Protein AF-A0AAF1KP32-F1 (afdb_monomer_lite)

Structure (mmCIF, N/CA/C/O backbone):
data_AF-A0AAF1KP32-F1
#
_entry.id   AF-A0AAF1KP32-F1
#
loop_
_atom_site.group_PDB
_atom_site.id
_atom_site.type_symbol
_atom_site.label_atom_id
_atom_site.label_alt_id
_atom_site.label_comp_id
_atom_site.label_asym_id
_atom_site.label_entity_id
_atom_site.label_seq_id
_atom_site.pdbx_PDB_ins_code
_atom_site.Cartn_x
_atom_site.Cartn_y
_atom_site.Cartn_z
_atom_site.occupancy
_atom_site.B_iso_or_equiv
_atom_site.auth_seq_id
_atom_site.auth_comp_id
_atom_site.auth_asym_id
_atom_site.auth_atom_id
_atom_site.pdbx_PDB_model_num
ATOM 1 N N . MET A 1 1 ? -11.343 -2.679 6.462 1.00 88.62 1 MET A N 1
ATOM 2 C CA . MET A 1 1 ? -10.022 -3.352 6.420 1.00 88.62 1 MET A CA 1
ATOM 3 C C . MET A 1 1 ? -9.363 -3.245 7.791 1.00 88.62 1 MET A C 1
ATOM 5 O O . MET A 1 1 ? -9.598 -2.251 8.463 1.00 88.62 1 MET A O 1
ATOM 9 N N . THR A 1 2 ? -8.603 -4.253 8.232 1.00 95.38 2 THR A N 1
ATOM 10 C CA . THR A 1 2 ? -7.842 -4.196 9.498 1.00 95.38 2 THR A CA 1
ATOM 11 C C . THR A 1 2 ? -6.427 -3.645 9.262 1.00 95.38 2 THR A C 1
ATOM 13 O O . THR A 1 2 ? -5.906 -3.815 8.158 1.00 95.38 2 THR A O 1
ATOM 16 N N . PRO A 1 3 ? -5.754 -3.066 10.275 1.00 95.88 3 PRO A N 1
ATOM 17 C CA . PRO A 1 3 ? -4.370 -2.584 10.140 1.00 95.88 3 PRO A CA 1
ATOM 18 C C . PRO A 1 3 ? -3.373 -3.676 9.725 1.00 95.88 3 PRO A C 1
ATOM 20 O O . PRO A 1 3 ? -2.410 -3.431 9.003 1.00 95.88 3 PRO A O 1
ATOM 23 N N . ALA A 1 4 ? -3.609 -4.923 10.146 1.00 95.81 4 ALA A N 1
ATOM 24 C CA . ALA A 1 4 ? -2.823 -6.070 9.690 1.00 95.81 4 ALA A CA 1
ATOM 25 C C . ALA A 1 4 ? -2.998 -6.322 8.184 1.00 95.81 4 ALA A C 1
ATOM 27 O O . ALA A 1 4 ? -2.013 -6.530 7.478 1.00 95.81 4 ALA A O 1
ATOM 28 N N . ARG A 1 5 ? -4.238 -6.254 7.680 1.00 94.81 5 ARG A N 1
ATOM 29 C CA . ARG A 1 5 ? -4.525 -6.421 6.251 1.00 94.81 5 ARG A CA 1
ATOM 30 C C . ARG A 1 5 ? -3.974 -5.263 5.418 1.00 94.81 5 ARG A C 1
ATOM 32 O O . ARG A 1 5 ? -3.456 -5.513 4.341 1.00 94.81 5 ARG A O 1
ATOM 39 N N . PHE A 1 6 ? -4.017 -4.037 5.931 1.00 95.88 6 PHE A N 1
ATOM 40 C CA . PHE A 1 6 ? -3.427 -2.866 5.279 1.00 95.88 6 PHE A CA 1
ATOM 41 C C . PHE A 1 6 ? -1.920 -3.040 5.039 1.00 95.88 6 PHE A C 1
ATOM 43 O O . PHE A 1 6 ? -1.453 -2.940 3.904 1.00 95.88 6 PHE A O 1
ATOM 50 N N . ARG A 1 7 ? -1.172 -3.417 6.085 1.00 95.50 7 ARG A N 1
ATOM 51 C CA . ARG A 1 7 ? 0.269 -3.709 5.984 1.00 95.50 7 ARG A CA 1
ATOM 52 C C . ARG A 1 7 ? 0.565 -4.879 5.046 1.00 95.50 7 ARG A C 1
ATOM 54 O O . ARG A 1 7 ? 1.579 -4.873 4.352 1.00 95.50 7 ARG A O 1
ATOM 61 N N . GLU A 1 8 ? -0.312 -5.882 5.010 1.00 95.88 8 GLU A N 1
ATOM 62 C CA . GLU A 1 8 ? -0.202 -6.994 4.062 1.00 95.88 8 GLU A CA 1
ATOM 63 C C . GLU A 1 8 ? -0.355 -6.524 2.611 1.00 95.88 8 GLU A C 1
ATOM 65 O O . GLU A 1 8 ? 0.472 -6.873 1.770 1.00 95.88 8 GLU A O 1
ATOM 70 N N . CYS A 1 9 ? -1.359 -5.688 2.321 1.00 96.31 9 CYS A N 1
ATOM 71 C CA . CYS A 1 9 ? -1.563 -5.111 0.993 1.00 96.31 9 CYS A CA 1
ATOM 72 C C . CYS A 1 9 ? -0.323 -4.327 0.543 1.00 96.31 9 CYS A C 1
ATOM 74 O O . CYS A 1 9 ? 0.191 -4.602 -0.539 1.00 96.31 9 CYS A O 1
ATOM 76 N N . LEU A 1 10 ? 0.227 -3.449 1.390 1.00 95.75 10 LEU A N 1
ATOM 77 C CA . LEU A 1 10 ? 1.457 -2.710 1.077 1.00 95.75 10 LEU A CA 1
ATOM 78 C C . LEU A 1 10 ? 2.641 -3.640 0.792 1.00 95.75 10 LEU A C 1
ATOM 80 O O . LEU A 1 10 ? 3.326 -3.495 -0.221 1.00 95.75 10 LEU A O 1
ATOM 84 N N . ARG A 1 11 ? 2.843 -4.671 1.621 1.00 95.44 11 ARG A N 1
ATOM 85 C CA . ARG A 1 11 ? 3.922 -5.647 1.412 1.00 95.44 11 ARG A CA 1
ATOM 86 C C . ARG A 1 11 ? 3.75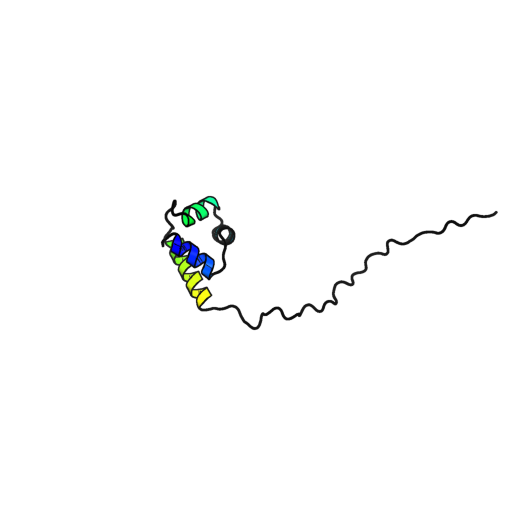4 -6.439 0.116 1.00 95.44 11 ARG A C 1
ATOM 88 O O . ARG A 1 11 ? 4.759 -6.764 -0.525 1.00 95.44 11 ARG A O 1
ATOM 95 N N . SER A 1 12 ? 2.515 -6.757 -0.259 1.00 94.81 12 SER A N 1
ATOM 96 C CA . SER A 1 12 ? 2.201 -7.507 -1.479 1.00 94.81 12 SER A CA 1
ATOM 97 C C . SER A 1 12 ? 2.597 -6.739 -2.742 1.00 94.81 12 SER A C 1
ATOM 99 O O . SER A 1 12 ? 3.161 -7.338 -3.655 1.00 94.81 12 SER A O 1
ATOM 101 N N . ILE A 1 13 ? 2.411 -5.415 -2.737 1.00 94.88 13 ILE A N 1
ATOM 102 C CA . ILE A 1 13 ? 2.793 -4.505 -3.828 1.00 94.88 13 ILE A CA 1
ATOM 103 C C . ILE A 1 13 ? 4.187 -3.889 -3.639 1.00 94.88 13 ILE A C 1
ATOM 105 O O . ILE A 1 13 ? 4.599 -3.038 -4.420 1.00 94.88 13 ILE A O 1
ATOM 109 N N . ARG A 1 14 ? 4.929 -4.331 -2.612 1.00 94.19 14 ARG A N 1
ATOM 110 C CA . ARG A 1 14 ? 6.281 -3.857 -2.263 1.00 94.19 14 ARG A CA 1
ATOM 111 C C . ARG A 1 14 ? 6.365 -2.354 -1.965 1.00 94.19 14 ARG A C 1
ATOM 113 O O . ARG A 1 14 ? 7.419 -1.761 -2.163 1.00 94.19 14 ARG A O 1
ATOM 120 N N . TRP A 1 15 ? 5.286 -1.761 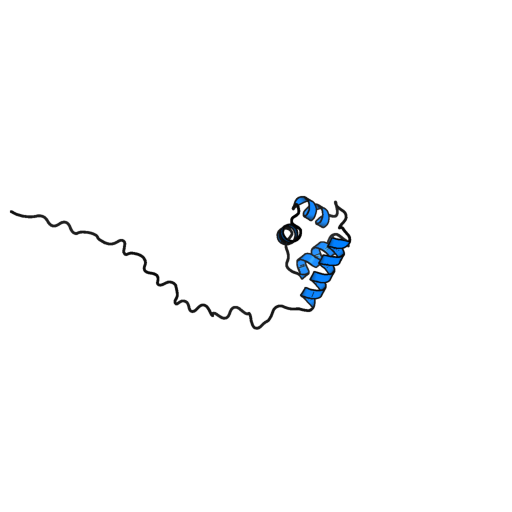-1.464 1.00 95.38 15 TRP A N 1
ATOM 121 C CA . TRP A 1 15 ? 5.249 -0.359 -1.048 1.00 95.38 15 TRP A CA 1
ATOM 122 C C . TRP A 1 15 ? 5.606 -0.191 0.429 1.00 95.38 15 TRP A C 1
ATOM 124 O O . TRP A 1 15 ? 5.300 -1.041 1.268 1.00 95.38 15 TRP A O 1
ATOM 134 N N . THR A 1 16 ? 6.244 0.934 0.728 1.00 95.69 16 THR A N 1
ATOM 135 C CA . THR A 1 16 ? 6.532 1.446 2.071 1.00 95.69 16 THR A CA 1
ATOM 136 C C . THR A 1 16 ? 5.507 2.506 2.486 1.00 95.69 16 THR A C 1
ATOM 138 O O . THR A 1 16 ? 4.726 2.987 1.660 1.00 95.69 16 THR A O 1
ATOM 141 N N . SER A 1 17 ? 5.526 2.928 3.755 1.00 94.62 17 SER A N 1
ATOM 142 C CA . SER A 1 17 ? 4.676 4.024 4.244 1.00 94.62 17 SER A CA 1
ATOM 143 C C . SER A 1 17 ? 4.931 5.331 3.474 1.00 94.62 17 SER A C 1
ATOM 145 O O . SER A 1 17 ? 4.000 6.082 3.205 1.00 94.62 17 SER A O 1
ATOM 147 N N . VAL A 1 18 ? 6.167 5.566 3.014 1.00 95.75 18 VAL A N 1
ATOM 148 C CA . VAL A 1 18 ? 6.515 6.728 2.176 1.00 95.75 18 VAL A CA 1
ATOM 149 C C . VAL A 1 18 ? 5.861 6.646 0.792 1.00 95.75 18 VAL A C 1
ATOM 151 O O . VAL A 1 18 ? 5.383 7.654 0.276 1.00 95.75 18 VAL A O 1
ATOM 154 N N . ASP A 1 19 ? 5.795 5.456 0.192 1.00 96.94 19 ASP A N 1
ATOM 155 C CA . ASP A 1 19 ? 5.195 5.280 -1.136 1.00 96.94 19 ASP A CA 1
ATOM 156 C C . ASP A 1 19 ? 3.695 5.590 -1.120 1.00 96.94 19 ASP A C 1
ATOM 158 O O . ASP A 1 19 ? 3.202 6.294 -2.002 1.00 96.94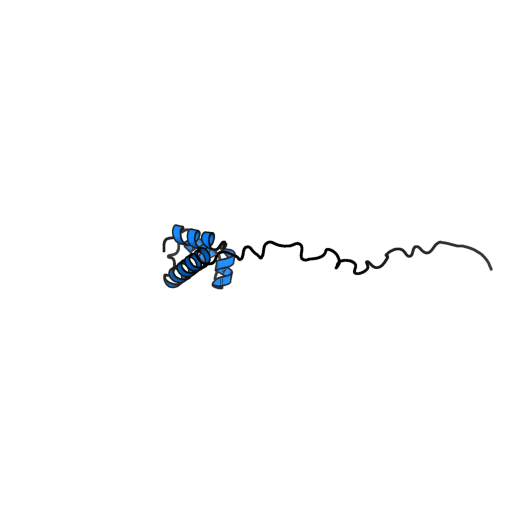 19 ASP A O 1
ATOM 162 N N . ILE A 1 20 ? 2.967 5.132 -0.093 1.00 95.62 20 ILE A N 1
ATOM 163 C CA . ILE A 1 20 ? 1.537 5.443 0.024 1.00 95.62 20 ILE A CA 1
ATOM 164 C C . ILE A 1 20 ? 1.290 6.911 0.399 1.00 95.62 20 ILE A C 1
ATOM 166 O O . ILE A 1 20 ? 0.363 7.511 -0.144 1.00 95.62 20 ILE A O 1
ATOM 170 N N . VAL A 1 21 ? 2.137 7.514 1.244 1.00 97.56 21 VAL A N 1
ATOM 171 C CA . VAL A 1 21 ? 2.107 8.964 1.512 1.00 97.56 21 VAL A CA 1
ATOM 172 C C . VAL A 1 21 ? 2.196 9.745 0.204 1.00 97.56 21 VAL A C 1
ATOM 174 O O . VAL A 1 21 ? 1.374 10.623 -0.055 1.00 97.56 21 VAL A O 1
ATOM 177 N N . ASN A 1 22 ? 3.143 9.378 -0.661 1.00 97.06 22 ASN A N 1
ATOM 178 C CA . ASN A 1 22 ? 3.308 10.009 -1.965 1.00 97.06 22 ASN A CA 1
ATOM 179 C C . ASN A 1 22 ? 2.125 9.726 -2.903 1.00 97.06 22 ASN A C 1
ATOM 181 O O . ASN A 1 22 ? 1.711 10.612 -3.646 1.00 97.06 22 ASN A O 1
ATOM 185 N N . ALA A 1 23 ? 1.554 8.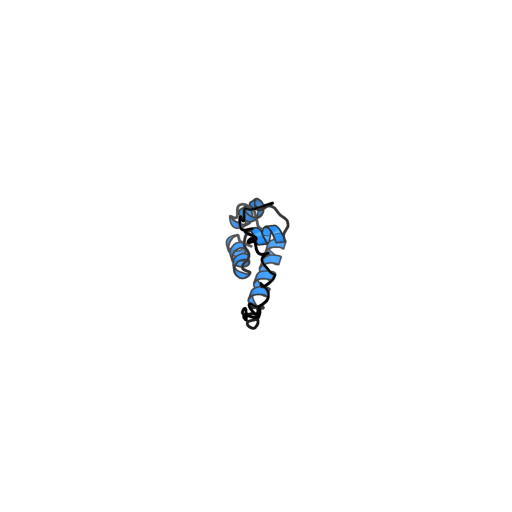522 -2.880 1.00 96.12 23 ALA A N 1
ATOM 186 C CA . ALA A 1 23 ? 0.416 8.177 -3.730 1.00 96.12 23 ALA A CA 1
ATOM 187 C C . ALA A 1 23 ? -0.865 8.942 -3.349 1.00 96.12 23 ALA A C 1
ATOM 189 O O . ALA A 1 23 ? -1.620 9.344 -4.232 1.00 96.12 23 ALA A O 1
ATOM 190 N N . LEU A 1 24 ? -1.101 9.156 -2.051 1.00 95.06 24 LEU A N 1
ATOM 191 C CA . LEU A 1 24 ? -2.280 9.857 -1.533 1.00 95.06 24 LEU A CA 1
ATOM 192 C C . LEU A 1 24 ? -2.058 11.361 -1.323 1.00 95.06 24 LEU A C 1
ATOM 194 O O . LEU A 1 24 ? -3.029 12.075 -1.084 1.00 95.06 24 LEU A O 1
ATOM 198 N N . GLN A 1 25 ? -0.811 11.840 -1.418 1.00 96.25 25 GLN A N 1
ATOM 199 C CA . GLN A 1 25 ? -0.420 13.223 -1.113 1.00 96.25 25 GLN A CA 1
ATOM 200 C C . GLN A 1 25 ? -0.890 13.649 0.290 1.00 96.25 25 GLN A C 1
ATOM 202 O O . GLN A 1 25 ? -1.490 14.708 0.474 1.00 96.25 25 GLN A O 1
ATOM 207 N N . CYS A 1 26 ? -0.658 12.782 1.279 1.00 95.31 26 CYS A N 1
ATOM 208 C CA . CYS A 1 26 ? -1.120 12.954 2.657 1.00 95.31 26 CYS A CA 1
ATOM 209 C C . CYS A 1 26 ? 0.045 13.069 3.653 1.00 95.31 26 CYS A C 1
ATOM 211 O O . CYS A 1 26 ? 1.207 13.125 3.266 1.00 95.31 26 CYS A O 1
ATOM 213 N N . ASP A 1 27 ? -0.264 13.112 4.950 1.00 96.75 27 ASP A N 1
ATOM 214 C CA . ASP A 1 27 ? 0.745 13.149 6.012 1.00 96.75 27 ASP A CA 1
ATOM 215 C C . ASP A 1 27 ? 1.189 11.733 6.426 1.00 96.75 27 ASP A C 1
ATOM 217 O O . ASP A 1 27 ? 0.382 10.796 6.431 1.00 96.75 27 ASP A O 1
ATOM 221 N N . LEU A 1 28 ? 2.466 11.576 6.794 1.00 96.81 28 LEU A N 1
ATOM 222 C CA . LEU A 1 28 ? 3.022 10.306 7.266 1.00 96.81 28 LEU A CA 1
ATOM 223 C C . LEU A 1 28 ? 2.405 9.861 8.595 1.00 96.81 28 LEU A C 1
ATOM 225 O O . LEU A 1 28 ? 2.068 8.690 8.726 1.00 96.81 28 LEU A O 1
ATOM 229 N N . ALA A 1 29 ? 2.174 10.778 9.536 1.00 96.88 29 ALA A N 1
ATOM 230 C CA . ALA A 1 29 ? 1.568 10.465 10.828 1.00 96.88 29 ALA A CA 1
ATOM 231 C C . ALA A 1 29 ? 0.146 9.909 10.668 1.00 96.88 29 ALA A C 1
ATOM 233 O O . ALA A 1 29 ? -0.294 9.059 11.442 1.00 96.88 29 ALA A O 1
ATOM 234 N N . TRP A 1 30 ? -0.575 10.347 9.630 1.00 96.50 30 TRP A N 1
ATOM 235 C CA . TRP A 1 30 ? -1.882 9.783 9.311 1.00 96.50 30 TRP A CA 1
ATOM 236 C C . TRP A 1 30 ? -1.767 8.324 8.857 1.00 96.50 30 TRP A C 1
ATOM 238 O O . TRP A 1 30 ? -2.499 7.473 9.358 1.00 96.50 30 TRP A O 1
ATOM 248 N N . ILE A 1 31 ? -0.818 8.016 7.966 1.00 96.88 31 ILE A N 1
ATOM 249 C CA . ILE A 1 31 ? -0.547 6.640 7.526 1.00 96.88 31 ILE A CA 1
ATOM 250 C C . ILE A 1 31 ? -0.076 5.767 8.693 1.00 96.88 31 ILE A C 1
ATOM 252 O O . ILE A 1 31 ? -0.588 4.663 8.859 1.00 96.88 31 ILE A O 1
ATOM 256 N N . GLU A 1 32 ? 0.823 6.262 9.540 1.00 96.06 32 GLU A N 1
ATOM 257 C CA . GLU A 1 32 ? 1.286 5.542 10.731 1.00 96.06 32 GLU A CA 1
ATOM 258 C C . GLU A 1 32 ? 0.123 5.222 11.682 1.00 96.06 32 GLU A C 1
ATOM 260 O O . GLU A 1 32 ? 0.010 4.088 12.151 1.00 96.06 32 GLU A O 1
ATOM 265 N N . GLY A 1 33 ? -0.806 6.163 11.881 1.00 96.94 33 GLY A N 1
ATOM 266 C CA . GLY A 1 33 ? -2.026 5.936 12.659 1.00 96.94 33 GLY A CA 1
ATOM 267 C C . GLY A 1 33 ? -2.961 4.883 12.047 1.00 96.94 33 GLY A C 1
ATOM 268 O O . GLY A 1 33 ? -3.614 4.131 12.775 1.00 96.94 33 GLY A O 1
ATOM 269 N N . LEU A 1 34 ? -3.018 4.773 10.714 1.00 96.25 34 LEU A N 1
ATOM 270 C CA . LEU A 1 34 ? -3.735 3.686 10.031 1.00 96.25 34 LEU A CA 1
ATOM 271 C C . LEU A 1 34 ? -3.045 2.327 10.230 1.00 96.25 34 LEU A C 1
ATOM 273 O O . LEU A 1 34 ? -3.720 1.308 10.404 1.00 96.25 34 LEU A O 1
ATOM 277 N N . GLU A 1 35 ? -1.710 2.300 10.200 1.00 94.69 35 GLU A N 1
ATOM 278 C CA . GLU A 1 35 ? -0.900 1.090 10.375 1.00 94.69 35 GLU A CA 1
ATOM 279 C C . GLU A 1 35 ? -0.922 0.562 11.814 1.00 94.69 35 GLU A C 1
ATOM 281 O O . GLU A 1 35 ? -0.966 -0.660 12.015 1.00 94.69 35 GLU A O 1
ATOM 286 N N . SER A 1 36 ? -0.920 1.461 12.803 1.00 95.50 36 SER A N 1
ATOM 287 C CA . SER A 1 36 ? -1.033 1.127 14.226 1.00 95.50 36 SER A CA 1
ATOM 288 C C . SER A 1 36 ? -2.469 0.784 14.636 1.00 95.50 36 SER A C 1
ATOM 290 O O . SER A 1 36 ? -2.680 0.053 15.605 1.00 95.50 36 SER A O 1
ATOM 292 N N . GLY A 1 37 ? -3.461 1.235 13.861 1.00 95.56 37 GLY A N 1
ATOM 293 C CA . GLY A 1 37 ? -4.882 1.061 14.157 1.00 95.56 37 GLY A CA 1
ATOM 294 C C . GLY A 1 37 ? -5.454 2.106 15.111 1.00 95.56 37 GLY A C 1
ATOM 295 O O . GLY A 1 37 ? -6.594 1.955 15.547 1.00 95.56 37 GLY A O 1
ATOM 296 N N . GLU A 1 38 ? -4.693 3.157 15.416 1.00 96.38 38 GLU A N 1
ATOM 297 C CA . GLU A 1 38 ? -5.175 4.349 16.124 1.00 96.38 38 GLU A CA 1
ATOM 298 C C . GLU A 1 38 ? -6.261 5.074 15.327 1.00 96.38 38 GLU A C 1
ATOM 300 O O . GLU A 1 38 ? -7.228 5.586 15.890 1.00 96.38 38 GLU A O 1
ATOM 305 N N . ILE A 1 39 ? -6.120 5.081 14.000 1.00 96.00 39 ILE A N 1
ATOM 306 C CA . ILE A 1 39 ? -7.064 5.692 13.076 1.00 96.00 39 ILE A CA 1
ATOM 307 C C . ILE A 1 39 ? -7.762 4.587 12.286 1.00 96.00 39 ILE A C 1
ATOM 309 O O . ILE A 1 39 ? -7.155 3.638 11.783 1.00 96.00 39 ILE A O 1
ATOM 313 N N . ARG A 1 40 ? -9.082 4.718 12.144 1.00 95.88 40 ARG A N 1
ATOM 314 C CA . ARG A 1 40 ? -9.862 3.822 11.294 1.00 95.88 40 ARG A CA 1
ATOM 315 C C . ARG A 1 40 ? -9.485 4.032 9.828 1.00 95.88 40 ARG A C 1
ATOM 317 O O . ARG A 1 40 ? -9.593 5.140 9.316 1.00 95.88 40 ARG A O 1
ATOM 324 N N . ILE A 1 41 ? -9.161 2.940 9.141 1.00 96.31 41 ILE A N 1
ATOM 325 C CA . ILE A 1 41 ? -8.882 2.942 7.700 1.00 96.31 41 ILE A CA 1
ATOM 326 C C . ILE A 1 41 ? -10.152 3.313 6.915 1.00 96.31 41 ILE A C 1
ATOM 328 O O . ILE A 1 41 ? -11.159 2.601 7.050 1.00 96.31 41 ILE A O 1
ATOM 332 N N . PRO A 1 42 ? -10.115 4.382 6.093 1.00 96.50 42 PRO A N 1
ATOM 333 C CA . PRO A 1 42 ? -11.206 4.739 5.191 1.00 96.50 42 PRO A CA 1
ATOM 334 C C . PRO A 1 42 ? -11.538 3.609 4.204 1.00 96.50 42 PRO A C 1
ATOM 336 O O . PRO A 1 42 ? -10.659 2.872 3.752 1.00 96.50 42 PRO A O 1
ATOM 339 N N . GLU A 1 43 ? -12.823 3.424 3.897 1.00 96.00 43 GLU A N 1
ATOM 340 C CA . GLU A 1 43 ? -13.302 2.295 3.083 1.00 96.00 43 GLU A CA 1
ATOM 341 C C . GLU A 1 43 ? -12.869 2.385 1.613 1.00 96.00 43 GLU A C 1
ATOM 343 O O . GLU A 1 43 ? -12.550 1.375 0.984 1.00 96.00 43 GLU A O 1
ATOM 348 N N . ASP A 1 44 ? -12.816 3.598 1.085 1.00 95.81 44 ASP A N 1
ATOM 349 C CA . ASP A 1 44 ? -12.276 3.955 -0.221 1.00 95.81 44 ASP A CA 1
ATOM 350 C C . ASP A 1 44 ? -10.788 3.597 -0.340 1.00 95.81 44 ASP A C 1
ATOM 352 O O . ASP A 1 44 ? -10.413 2.875 -1.268 1.00 95.81 44 ASP A O 1
ATOM 356 N N . VAL A 1 45 ? -9.958 3.988 0.635 1.00 95.88 45 VAL A N 1
ATOM 357 C CA . VAL A 1 45 ? -8.527 3.617 0.681 1.00 95.88 45 VAL A CA 1
ATOM 358 C C . VAL A 1 45 ? -8.358 2.103 0.787 1.00 95.88 45 VAL A C 1
ATOM 360 O O . VAL A 1 45 ? -7.554 1.511 0.065 1.00 95.88 45 VAL A O 1
ATOM 363 N N . ALA A 1 46 ? -9.146 1.457 1.647 1.00 96.38 46 ALA A N 1
ATOM 364 C CA . ALA A 1 46 ? -9.141 0.007 1.791 1.00 96.38 46 ALA A CA 1
ATOM 365 C C . ALA A 1 46 ? -9.479 -0.708 0.472 1.00 96.38 46 ALA A C 1
ATOM 367 O O . ALA A 1 46 ? -8.762 -1.617 0.057 1.00 96.38 46 ALA A O 1
ATOM 368 N N . SER A 1 47 ? -10.555 -0.293 -0.196 1.00 97.19 47 SER A N 1
ATOM 369 C CA . SER A 1 47 ? -11.008 -0.899 -1.452 1.00 97.19 47 SER A CA 1
ATOM 370 C C . SER A 1 47 ? -10.010 -0.681 -2.586 1.00 97.19 47 SER A C 1
ATOM 372 O O . SER A 1 47 ? -9.819 -1.557 -3.427 1.00 97.19 47 SER A O 1
ATOM 374 N N . TRP A 1 48 ? -9.368 0.486 -2.622 1.00 97.06 48 TRP A N 1
ATOM 375 C CA . TRP A 1 48 ? -8.332 0.803 -3.597 1.00 97.06 48 TRP A CA 1
ATOM 376 C C . TRP A 1 48 ? -7.070 -0.048 -3.397 1.00 97.06 48 TRP A C 1
ATOM 378 O O . TRP A 1 48 ? -6.593 -0.657 -4.357 1.00 97.06 48 TRP A O 1
ATOM 388 N N . LEU A 1 49 ? -6.576 -0.172 -2.160 1.00 95.94 49 LEU A N 1
ATOM 389 C CA . LEU A 1 49 ? -5.395 -0.986 -1.852 1.00 95.94 49 LEU A CA 1
ATOM 390 C C . LEU A 1 49 ? -5.607 -2.477 -2.118 1.00 95.94 49 LEU A C 1
ATOM 392 O O . LEU A 1 49 ? -4.700 -3.133 -2.626 1.00 95.94 49 LEU A O 1
ATOM 396 N N . ASP A 1 50 ? -6.783 -3.020 -1.803 1.00 95.56 50 ASP A N 1
ATOM 397 C CA . ASP A 1 50 ? -7.067 -4.440 -2.043 1.00 95.56 50 ASP A CA 1
ATOM 398 C C . ASP A 1 50 ? -7.085 -4.749 -3.550 1.00 95.56 50 ASP A C 1
ATOM 400 O O . ASP A 1 50 ? -6.480 -5.724 -3.991 1.00 95.56 50 ASP A O 1
ATOM 404 N N . LYS A 1 51 ? -7.655 -3.854 -4.373 1.00 96.12 51 LYS A N 1
ATOM 405 C CA . LYS A 1 51 ? -7.609 -3.970 -5.842 1.00 96.12 51 LYS A CA 1
ATOM 406 C C . LYS A 1 51 ? -6.182 -3.928 -6.387 1.00 96.12 51 LYS A C 1
ATOM 408 O O . LYS A 1 51 ? -5.850 -4.729 -7.258 1.00 96.12 51 LYS A O 1
ATOM 413 N N . LEU A 1 52 ? -5.339 -3.024 -5.883 1.00 95.75 52 LEU A N 1
ATOM 414 C CA . LEU A 1 52 ? -3.930 -2.949 -6.283 1.00 95.75 52 LEU A CA 1
ATOM 415 C C . LEU A 1 52 ? -3.162 -4.218 -5.901 1.00 95.75 52 LEU A C 1
ATOM 417 O O . LEU A 1 52 ? -2.405 -4.741 -6.717 1.00 95.75 52 LEU A O 1
ATOM 421 N N . ALA A 1 53 ? -3.387 -4.735 -4.692 1.00 95.00 53 ALA A N 1
ATOM 422 C CA . ALA A 1 53 ? -2.786 -5.979 -4.225 1.00 95.00 53 ALA A CA 1
ATOM 423 C C . ALA A 1 53 ? -3.183 -7.173 -5.107 1.00 95.00 53 ALA A C 1
ATOM 425 O O . ALA A 1 53 ? -2.313 -7.934 -5.533 1.00 95.00 53 ALA A O 1
ATOM 426 N N . CYS A 1 54 ? -4.472 -7.309 -5.437 1.00 94.50 54 CYS A N 1
ATOM 427 C CA . CYS A 1 54 ? -4.961 -8.333 -6.362 1.00 94.50 54 CYS A CA 1
ATOM 428 C C . CYS A 1 54 ? -4.323 -8.197 -7.748 1.00 94.50 54 CYS A C 1
ATOM 430 O O . CYS A 1 54 ? -3.761 -9.161 -8.264 1.00 94.50 54 CYS A O 1
ATOM 432 N N . PHE A 1 55 ? -4.335 -6.991 -8.318 1.00 95.38 55 PHE A N 1
ATOM 433 C CA . PHE A 1 55 ? -3.770 -6.749 -9.641 1.00 95.38 55 PHE A CA 1
ATOM 434 C C . PHE A 1 55 ? -2.273 -7.080 -9.700 1.00 95.38 55 PHE A C 1
ATOM 436 O O . PHE A 1 55 ? -1.822 -7.731 -10.639 1.00 95.38 55 PHE A O 1
ATOM 443 N N . HIS A 1 56 ? -1.500 -6.678 -8.688 1.00 93.06 56 HIS A N 1
ATOM 444 C CA . HIS A 1 56 ? -0.070 -6.976 -8.613 1.00 93.06 56 HIS A CA 1
ATOM 445 C C . HIS A 1 56 ? 0.207 -8.478 -8.443 1.00 93.06 56 HIS A C 1
ATOM 447 O O . HIS A 1 56 ? 1.173 -8.999 -8.999 1.00 93.06 56 HIS A O 1
ATOM 453 N N . ALA A 1 57 ? -0.640 -9.197 -7.701 1.00 90.25 57 ALA A N 1
ATOM 454 C CA . ALA A 1 57 ? -0.521 -10.645 -7.568 1.00 90.25 57 ALA A CA 1
ATOM 455 C C . ALA A 1 57 ? -0.723 -11.360 -8.916 1.00 90.25 57 ALA A C 1
ATOM 457 O O . ALA A 1 57 ? 0.035 -12.276 -9.240 1.00 90.25 57 ALA A O 1
ATOM 458 N N . GLU A 1 58 ? -1.690 -10.909 -9.716 1.00 93.12 58 GLU A N 1
ATOM 459 C CA . GLU A 1 58 ? -2.003 -11.463 -11.039 1.00 93.12 58 GLU A CA 1
ATOM 460 C C . GLU A 1 58 ? -0.981 -11.065 -12.117 1.00 93.12 58 GLU A C 1
ATOM 462 O O . GLU A 1 58 ? -0.698 -11.845 -13.026 1.00 93.12 58 GLU A O 1
ATOM 467 N N . ASN A 1 59 ? -0.388 -9.875 -12.004 1.00 91.75 59 ASN A N 1
ATOM 468 C CA . ASN A 1 59 ? 0.495 -9.294 -13.015 1.00 91.75 59 ASN A CA 1
ATOM 469 C C . ASN A 1 59 ? 1.936 -9.222 -12.504 1.00 91.75 59 ASN A C 1
ATOM 471 O O . ASN A 1 59 ? 2.459 -8.155 -12.183 1.00 91.75 59 ASN A O 1
ATOM 475 N N . GLN A 1 60 ? 2.583 -10.386 -12.436 1.00 83.44 60 GLN A N 1
ATOM 476 C CA . GLN A 1 60 ? 3.990 -10.482 -12.049 1.00 83.44 60 GLN A CA 1
ATOM 477 C C . GLN A 1 60 ? 4.896 -9.683 -13.007 1.00 83.44 60 GLN A C 1
ATOM 479 O O . GLN A 1 60 ? 4.609 -9.594 -14.205 1.00 83.44 60 GLN A O 1
ATOM 484 N N . PRO A 1 61 ? 6.017 -9.122 -12.512 1.00 82.75 61 PRO A N 1
ATOM 485 C CA . PRO A 1 61 ? 6.926 -8.344 -13.342 1.00 82.75 61 PRO A CA 1
ATOM 486 C C . PRO A 1 61 ? 7.475 -9.180 -14.513 1.00 82.75 61 PRO A C 1
ATOM 488 O O . PRO A 1 61 ? 7.789 -10.363 -14.328 1.00 82.75 61 PRO A O 1
ATOM 491 N N . PRO A 1 62 ? 7.653 -8.585 -15.710 1.00 83.94 62 PRO A N 1
ATOM 492 C CA . PRO A 1 62 ? 8.201 -9.288 -16.863 1.00 83.94 62 PRO A CA 1
ATOM 493 C C . PRO A 1 62 ? 9.580 -9.876 -16.552 1.00 83.94 62 PRO A C 1
ATOM 495 O O . PRO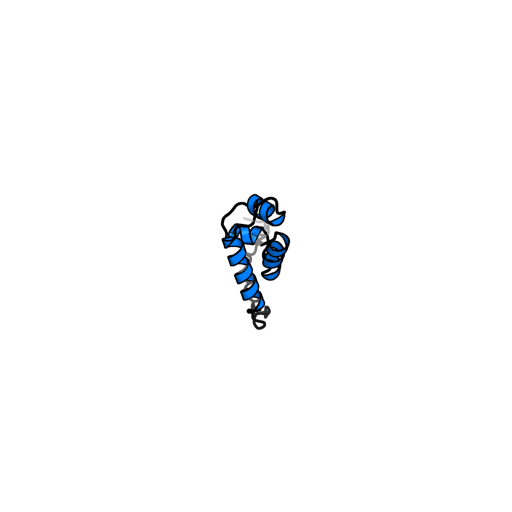 A 1 62 ? 10.533 -9.163 -16.234 1.00 83.94 62 PRO A O 1
ATOM 498 N N . THR A 1 63 ? 9.716 -11.193 -16.688 1.00 76.50 63 THR A N 1
ATOM 499 C CA . THR A 1 63 ? 10.977 -11.908 -16.425 1.00 76.50 63 THR A CA 1
ATOM 500 C C . THR A 1 63 ? 12.054 -11.630 -17.477 1.00 76.50 63 THR A C 1
ATOM 502 O O . THR A 1 63 ? 13.236 -11.871 -17.230 1.00 76.50 63 THR A O 1
ATOM 505 N N . THR A 1 64 ? 11.663 -11.068 -18.624 1.00 74.31 64 THR A N 1
ATOM 506 C CA . THR A 1 64 ? 12.539 -10.613 -19.713 1.00 74.31 64 THR A CA 1
ATOM 507 C C . THR A 1 64 ? 13.329 -9.354 -19.358 1.00 74.31 64 THR A C 1
ATOM 509 O O . THR A 1 64 ? 14.364 -9.098 -19.962 1.00 74.31 64 THR A O 1
ATOM 512 N N . CYS A 1 65 ? 12.882 -8.593 -18.355 1.00 62.19 65 CYS A N 1
ATOM 513 C CA . CYS A 1 65 ? 13.532 -7.376 -17.869 1.00 62.19 65 CYS A CA 1
ATOM 514 C C . CYS A 1 65 ? 14.522 -7.657 -16.728 1.00 62.19 65 CYS A C 1
ATOM 516 O O . CYS A 1 65 ? 14.760 -6.797 -15.880 1.00 62.19 65 CYS A O 1
ATOM 518 N N . ARG A 1 66 ? 15.121 -8.855 -16.664 1.00 59.78 66 ARG A N 1
ATOM 519 C CA . ARG A 1 66 ? 16.361 -8.994 -15.891 1.00 59.78 66 ARG A CA 1
ATOM 520 C C . ARG A 1 66 ? 17.366 -8.072 -16.544 1.00 59.78 66 ARG A C 1
ATOM 522 O O . ARG A 1 66 ? 17.479 -8.123 -17.763 1.00 59.78 66 ARG A O 1
ATOM 529 N N . ALA A 1 67 ? 18.032 -7.237 -15.747 1.00 59.00 67 ALA A N 1
ATOM 530 C CA . ALA A 1 67 ? 19.081 -6.324 -16.175 1.00 59.00 67 ALA A CA 1
ATOM 531 C C . ALA A 1 67 ? 20.168 -7.095 -16.938 1.00 59.00 67 ALA A C 1
ATOM 533 O O . ALA A 1 67 ? 21.208 -7.468 -16.401 1.00 59.00 67 ALA A O 1
ATOM 534 N N . GLY A 1 68 ? 19.895 -7.361 -18.214 1.00 51.78 68 GLY A N 1
ATOM 535 C CA . GLY A 1 68 ? 20.896 -7.619 -19.204 1.00 51.78 68 GLY A CA 1
ATOM 536 C C . GLY A 1 68 ? 21.795 -6.410 -19.122 1.00 51.78 68 GLY A C 1
ATOM 537 O O . GLY A 1 68 ? 21.333 -5.270 -19.063 1.00 51.78 68 GLY A O 1
ATOM 538 N N . THR A 1 69 ? 23.077 -6.685 -19.031 1.00 57.19 69 THR A N 1
ATOM 539 C CA . THR A 1 69 ? 24.190 -5.767 -19.204 1.00 57.19 69 THR A CA 1
ATOM 540 C C . THR A 1 69 ? 24.107 -5.085 -20.578 1.00 57.19 69 THR A C 1
ATOM 542 O O . THR A 1 69 ? 24.950 -5.291 -21.442 1.00 57.19 69 THR A O 1
ATOM 545 N N . ALA A 1 70 ? 23.049 -4.310 -20.803 1.00 53.81 70 ALA A N 1
ATOM 546 C CA . ALA A 1 70 ? 22.732 -3.560 -22.008 1.00 53.81 70 ALA A CA 1
ATOM 547 C C . ALA A 1 70 ? 23.130 -2.087 -21.856 1.00 53.81 70 ALA A C 1
ATOM 549 O O . ALA A 1 70 ? 22.829 -1.265 -22.713 1.00 53.81 70 ALA A O 1
ATOM 550 N N . TYR A 1 71 ? 23.860 -1.758 -20.790 1.00 53.84 71 TYR A N 1
ATOM 551 C CA . TYR A 1 71 ? 24.823 -0.675 -20.850 1.00 53.84 71 TYR A CA 1
ATOM 552 C C . TYR A 1 71 ? 26.165 -1.302 -21.232 1.00 53.84 71 TYR A C 1
ATOM 554 O O . TYR A 1 71 ? 26.853 -1.834 -20.353 1.00 53.84 71 TYR A O 1
ATOM 562 N N . PRO A 1 72 ? 26.572 -1.296 -22.516 1.00 55.84 72 PRO A N 1
ATOM 563 C CA . PRO A 1 72 ? 27.982 -1.464 -22.811 1.00 55.84 72 PRO A CA 1
ATOM 564 C C . PRO A 1 72 ? 28.725 -0.396 -22.007 1.00 55.84 72 PRO A C 1
ATOM 566 O O . PRO A 1 72 ? 28.382 0.784 -22.039 1.00 55.84 72 PRO A O 1
ATOM 569 N N . ARG A 1 73 ? 29.744 -0.816 -21.261 1.00 55.19 73 ARG A N 1
ATOM 570 C CA . ARG A 1 73 ? 30.629 0.006 -20.417 1.00 55.19 73 ARG A CA 1
ATOM 571 C C . ARG A 1 73 ? 31.439 1.060 -21.215 1.00 55.19 73 ARG A C 1
ATOM 573 O O . ARG A 1 73 ? 32.473 1.513 -20.750 1.00 55.19 73 ARG A O 1
ATOM 580 N N . MET A 1 74 ? 31.004 1.434 -22.420 1.00 54.09 74 MET A N 1
ATOM 581 C CA . MET A 1 74 ? 31.717 2.263 -23.400 1.00 54.09 74 MET A CA 1
ATOM 582 C C . MET A 1 74 ? 31.147 3.686 -23.545 1.00 54.09 74 MET A C 1
ATOM 584 O O . MET A 1 74 ? 31.266 4.286 -24.607 1.00 54.09 74 MET A O 1
ATOM 588 N N . LEU A 1 75 ? 30.529 4.256 -22.506 1.00 55.44 75 LEU A N 1
ATOM 589 C CA . LEU A 1 75 ? 30.115 5.669 -22.526 1.00 55.44 75 LEU A CA 1
ATOM 590 C C . LEU A 1 75 ? 30.526 6.425 -21.255 1.00 55.44 75 LEU A C 1
ATOM 592 O O . LEU A 1 75 ? 29.748 7.174 -20.679 1.00 55.44 75 LEU A O 1
ATOM 596 N N . MET A 1 76 ? 31.762 6.208 -20.806 1.00 55.97 76 MET A N 1
ATOM 597 C CA . MET A 1 76 ? 32.450 7.056 -19.825 1.00 55.97 76 MET A CA 1
ATOM 598 C C . MET A 1 76 ? 33.907 7.244 -20.274 1.00 55.97 76 MET A C 1
ATOM 600 O O . MET A 1 76 ? 34.836 6.951 -19.533 1.00 55.97 76 MET A O 1
ATOM 604 N N . ASP A 1 77 ? 34.102 7.687 -21.515 1.00 54.53 77 ASP A N 1
ATOM 605 C CA . ASP A 1 77 ? 35.390 8.220 -21.986 1.00 54.53 77 ASP A CA 1
ATOM 606 C C . ASP A 1 77 ? 35.188 9.656 -22.500 1.00 54.53 77 ASP A C 1
ATOM 608 O O . ASP A 1 77 ? 35.620 10.056 -23.579 1.00 54.53 77 ASP A O 1
ATOM 612 N N . VAL A 1 78 ? 34.439 10.452 -21.727 1.00 58.09 78 VAL A N 1
ATOM 613 C CA . VAL A 1 78 ? 34.440 11.908 -21.889 1.00 58.09 78 VAL A CA 1
ATOM 614 C C . VAL A 1 78 ? 35.660 12.415 -21.136 1.00 58.09 78 VAL A C 1
ATOM 616 O O . VAL A 1 78 ? 35.729 12.349 -19.908 1.00 58.09 78 VAL A O 1
ATOM 619 N N . GLY A 1 79 ? 36.645 12.853 -21.918 1.00 51.12 79 GLY A N 1
ATOM 620 C CA . GLY A 1 79 ? 37.982 13.225 -21.490 1.00 51.12 79 GLY A CA 1
ATOM 621 C C . GLY A 1 79 ? 38.027 14.035 -20.199 1.00 51.12 79 GLY A C 1
ATOM 622 O O . GLY A 1 79 ? 37.508 15.145 -20.098 1.00 51.12 79 GLY A O 1
ATOM 623 N N . ARG A 1 80 ? 38.747 13.486 -19.224 1.00 49.12 80 ARG A N 1
ATOM 624 C CA . ARG A 1 80 ? 39.265 14.236 -18.084 1.00 49.12 80 ARG A CA 1
ATOM 625 C C . ARG A 1 80 ? 40.276 15.254 -18.638 1.00 49.12 80 ARG A C 1
ATOM 627 O O . ARG A 1 80 ? 41.272 14.818 -19.220 1.00 49.12 80 ARG A O 1
ATOM 634 N N . PRO A 1 81 ? 40.079 16.580 -18.507 1.00 46.91 81 PRO A N 1
ATOM 635 C CA . PRO A 1 81 ? 41.103 17.524 -18.927 1.00 46.91 81 PRO A CA 1
ATOM 636 C C . PRO A 1 81 ? 42.374 17.269 -18.113 1.00 46.91 81 PRO A C 1
ATOM 638 O O . PRO A 1 81 ? 42.357 17.168 -16.884 1.00 46.91 81 PRO A O 1
ATOM 641 N N . ASN A 1 82 ? 43.471 17.092 -18.841 1.00 48.28 82 ASN A N 1
ATOM 642 C CA . ASN A 1 82 ? 44.782 16.739 -18.328 1.00 48.28 82 ASN A CA 1
ATOM 643 C C . ASN A 1 82 ? 45.321 17.871 -17.434 1.00 48.28 82 ASN A C 1
ATOM 645 O O . ASN A 1 82 ? 45.865 18.861 -17.921 1.00 48.28 82 ASN A O 1
ATOM 649 N N . ALA A 1 83 ? 45.176 17.730 -16.114 1.00 55.41 83 ALA A N 1
ATOM 650 C CA . ALA A 1 83 ? 45.858 18.557 -15.124 1.00 55.41 83 ALA A CA 1
ATOM 651 C C . ALA A 1 83 ? 47.339 18.151 -15.044 1.00 55.41 83 ALA A C 1
ATOM 653 O O . ALA A 1 83 ? 47.803 17.586 -14.057 1.00 55.41 83 ALA A O 1
ATOM 654 N N . SER A 1 84 ? 48.087 18.377 -16.121 1.00 54.06 84 SER A N 1
ATOM 655 C CA . SER A 1 84 ? 49.546 18.264 -16.146 1.00 54.06 84 SER A CA 1
ATOM 656 C C . SER A 1 84 ? 50.117 19.080 -17.295 1.00 54.06 84 SER A C 1
ATOM 658 O O . SER A 1 84 ? 50.586 18.560 -18.302 1.00 54.06 84 SER A O 1
ATOM 660 N N . ARG A 1 85 ? 50.144 20.400 -17.104 1.00 50.84 85 ARG A N 1
ATOM 661 C CA . ARG A 1 85 ? 51.192 21.238 -17.689 1.00 50.84 85 ARG A CA 1
ATOM 662 C C . ARG A 1 85 ? 52.091 21.720 -16.554 1.00 50.84 85 ARG A C 1
ATOM 664 O O . ARG A 1 85 ? 51.977 22.840 -16.075 1.00 50.84 85 ARG A O 1
ATOM 671 N N . ARG A 1 86 ? 52.981 20.832 -16.101 1.00 49.62 86 ARG A N 1
ATOM 672 C CA . ARG A 1 86 ? 54.230 21.260 -15.465 1.00 49.62 86 ARG A CA 1
ATOM 673 C C . ARG A 1 86 ? 55.039 21.957 -16.560 1.00 49.62 86 ARG A C 1
ATOM 675 O O . ARG A 1 86 ? 55.481 21.292 -17.492 1.00 49.62 86 ARG A O 1
ATOM 682 N N . GLN A 1 87 ? 55.175 23.278 -16.496 1.00 54.16 87 GLN A N 1
ATOM 683 C CA . GLN A 1 87 ? 56.233 23.955 -17.244 1.00 54.16 87 GLN A CA 1
ATOM 684 C C . GLN A 1 87 ? 57.569 23.651 -16.549 1.00 54.16 87 GLN A C 1
ATOM 686 O O . GLN A 1 87 ? 57.641 23.772 -15.324 1.00 54.16 87 GLN A O 1
ATOM 691 N N . PRO A 1 88 ? 58.609 23.226 -17.281 1.00 46.59 88 PRO A N 1
ATOM 692 C CA . PRO A 1 88 ? 59.941 23.109 -16.721 1.00 46.59 88 PRO A CA 1
ATOM 693 C C . PRO A 1 88 ? 60.592 24.491 -16.596 1.00 46.59 88 PRO A C 1
ATOM 695 O O . PRO A 1 88 ? 60.499 25.329 -17.491 1.00 46.59 88 PRO A O 1
ATOM 698 N N . LEU A 1 89 ? 61.261 24.689 -15.462 1.00 49.56 89 LEU A N 1
ATOM 699 C CA . LEU A 1 89 ? 62.214 25.762 -15.215 1.00 49.56 89 LEU A CA 1
ATOM 700 C C . LEU A 1 89 ? 63.376 25.609 -16.217 1.00 49.56 89 LEU A C 1
ATOM 702 O O . LEU A 1 89 ? 64.047 24.577 -16.204 1.00 49.56 89 LEU A O 1
ATOM 706 N N . VAL A 1 90 ? 63.633 26.607 -17.064 1.00 53.03 90 VAL A N 1
ATOM 707 C CA . VAL A 1 90 ? 64.937 26.742 -17.727 1.00 53.03 90 VAL A CA 1
ATOM 708 C C . VAL A 1 90 ? 65.390 28.198 -17.656 1.00 53.03 90 VAL A C 1
ATOM 710 O O . VAL A 1 90 ? 64.738 29.104 -18.171 1.00 53.03 90 VAL A O 1
ATOM 713 N N . SER A 1 91 ? 66.486 28.405 -16.932 1.00 46.78 91 SER A N 1
ATOM 714 C CA . SER A 1 91 ? 67.282 29.629 -16.936 1.00 46.78 91 SER A CA 1
ATOM 715 C C . SER A 1 91 ? 68.189 29.649 -18.168 1.00 46.78 91 SER A C 1
ATOM 717 O O . SER A 1 91 ? 68.757 28.608 -18.491 1.00 46.78 91 SER A O 1
ATOM 719 N N . ALA A 1 92 ? 68.370 30.827 -18.775 1.00 44.59 92 ALA A N 1
ATOM 720 C CA . ALA A 1 92 ? 69.666 31.478 -19.051 1.00 44.59 92 ALA A CA 1
ATOM 721 C C . ALA A 1 92 ? 69.697 32.288 -20.367 1.00 44.59 92 ALA A C 1
ATOM 723 O O . ALA A 1 92 ? 69.279 31.813 -21.418 1.00 44.59 92 ALA A O 1
ATOM 724 N N . ASP A 1 93 ? 70.305 33.472 -20.234 1.00 45.88 93 ASP A N 1
ATOM 725 C CA . ASP A 1 93 ? 71.087 34.243 -21.213 1.00 45.88 93 ASP A CA 1
ATOM 726 C C . ASP A 1 93 ? 70.402 34.995 -22.372 1.00 45.88 93 ASP A C 1
ATOM 728 O O . ASP A 1 93 ? 70.101 34.432 -23.427 1.00 45.88 93 ASP A O 1
ATOM 732 N N . ARG A 1 94 ? 70.318 36.329 -22.224 1.00 43.62 94 ARG A N 1
ATOM 733 C CA . ARG A 1 94 ? 71.162 37.256 -23.002 1.00 43.62 94 ARG A CA 1
ATOM 734 C C . ARG A 1 94 ? 71.289 38.631 -22.347 1.00 43.62 94 ARG A C 1
ATOM 736 O O . ARG A 1 94 ? 70.292 39.071 -21.735 1.00 43.62 94 ARG A O 1
#

Foldseek 3Di:
DALVVLVVLCVLLVHDLVRVCVVVVHDSVVSVCSNVVVDPDDPVNVVVSVVSSVVCVVDDDDPVPPPDVVPPPPPPPPDDPDPDPPDDDDDDDD

pLDDT: mean 80.98, std 19.99, range [43.62, 97.56]

Sequence (94 aa):
MTPARFRECLRSIRWTSVDIVNALQCDLAWIEGLESGEIRIPEDVASWLDKLACFHAENQPPTTCRAGTAYPRMLMDVGRPNASRRQPLVSADR

Secondary structure (DSSP, 8-state):
--HHHHHHHHHHTT--HHHHHHHHT--HHHHHHHHHTSSPPPHHHHHHHHHHHHHHHHSPPPGGGS----S-S-S-----------PPP-----

Organism: NCBI:txid2041385

R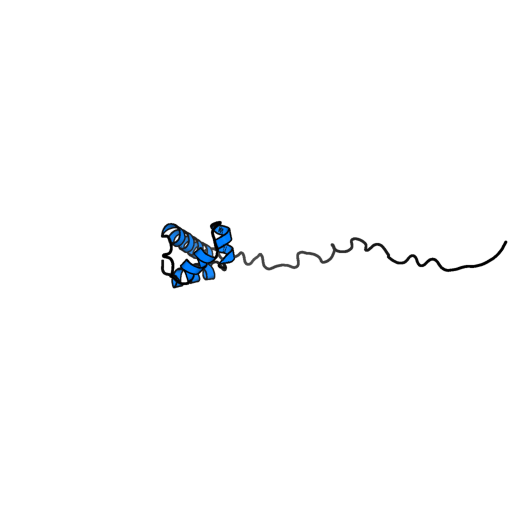adius of gyration: 27.98 Å; chains: 1; bounding box: 84×49×40 Å